Protein AF-A0A8J8KGZ6-F1 (afdb_monomer_lite)

Sequence (70 aa):
DLDMASAICPNCKILLVEAKTNSFANLGTAVNYAATHATVVSNSWGGGDAADSTYGSYFNHPGVPITASR

Secondary structure (DSSP, 8-state):
-HHHHHHH-TTSPP-----SSS-HHHHHHHHHHHHHH-SSEEE----S---HHHHGGGT--TT--EEE--

pLDDT: mean 75.11, std 12.4, range [36.16, 87.38]

Structure (mmCIF, N/CA/C/O backbone):
data_AF-A0A8J8KGZ6-F1
#
_entry.id   AF-A0A8J8KGZ6-F1
#
loop_
_atom_site.group_PDB
_atom_site.id
_atom_site.type_symbol
_atom_site.label_atom_id
_atom_site.label_alt_id
_atom_site.label_comp_id
_atom_site.label_asym_id
_atom_site.label_entity_id
_atom_site.label_seq_id
_atom_site.pdbx_PDB_ins_code
_atom_site.Cartn_x
_atom_site.Cartn_y
_atom_site.Cartn_z
_atom_site.occupancy
_atom_site.B_iso_or_equiv
_atom_site.auth_seq_id
_atom_site.auth_comp_id
_atom_site.auth_asym_id
_atom_site.auth_atom_id
_atom_site.pdbx_PDB_model_num
ATOM 1 N N . ASP A 1 1 ? -0.820 12.663 4.623 1.00 52.75 1 ASP A N 1
ATOM 2 C CA . ASP A 1 1 ? -1.832 11.698 5.116 1.00 52.75 1 ASP A CA 1
ATOM 3 C C . ASP A 1 1 ? -1.795 11.415 6.609 1.00 52.75 1 ASP A C 1
ATOM 5 O O . ASP A 1 1 ? -2.849 11.472 7.228 1.00 52.75 1 ASP A O 1
ATOM 9 N N . LEU A 1 2 ? -0.628 11.149 7.207 1.00 43.53 2 LEU A N 1
ATOM 10 C CA . LEU A 1 2 ? -0.502 10.795 8.631 1.00 43.53 2 LEU A CA 1
ATOM 11 C C . LEU A 1 2 ? -1.126 11.830 9.593 1.00 43.53 2 LEU A C 1
ATOM 13 O O . LEU A 1 2 ? -1.876 11.464 10.496 1.00 43.53 2 LEU A O 1
ATOM 17 N N . ASP A 1 3 ? -0.879 13.121 9.351 1.00 36.16 3 ASP A N 1
ATOM 18 C CA . ASP A 1 3 ? -1.394 14.209 10.197 1.00 36.16 3 ASP A CA 1
ATOM 19 C C . ASP A 1 3 ? -2.902 14.449 10.024 1.00 36.16 3 ASP A C 1
ATOM 21 O O . ASP A 1 3 ? -3.592 14.817 10.970 1.00 36.16 3 ASP A O 1
ATOM 25 N N . MET A 1 4 ? -3.447 14.179 8.834 1.00 45.56 4 MET A N 1
ATOM 26 C CA . MET A 1 4 ? -4.892 14.248 8.581 1.00 45.56 4 MET A CA 1
ATOM 27 C C . MET A 1 4 ? -5.632 13.037 9.166 1.00 45.56 4 MET A C 1
ATOM 29 O O . MET A 1 4 ? -6.725 13.190 9.709 1.00 45.56 4 MET A O 1
ATOM 33 N N . ALA A 1 5 ? -5.034 11.843 9.095 1.00 51.47 5 ALA A N 1
ATOM 34 C CA . ALA A 1 5 ? -5.601 10.624 9.667 1.00 51.47 5 ALA A CA 1
ATOM 35 C C . ALA A 1 5 ? -5.673 10.679 11.205 1.00 51.47 5 ALA A C 1
ATOM 37 O O . ALA A 1 5 ? -6.623 10.152 11.784 1.00 51.47 5 ALA A O 1
ATOM 38 N N . SER A 1 6 ? -4.726 11.361 11.869 1.00 49.06 6 SER A N 1
ATOM 39 C CA . SER A 1 6 ? -4.750 11.531 13.334 1.00 49.06 6 SER A CA 1
ATOM 40 C C . SER A 1 6 ? -5.821 12.510 13.804 1.00 49.06 6 SER A C 1
ATOM 42 O O . SER A 1 6 ? -6.457 12.276 14.832 1.00 49.06 6 SER A O 1
ATOM 44 N N . ALA A 1 7 ? -6.094 13.551 13.015 1.00 44.34 7 ALA A N 1
ATOM 45 C CA . ALA A 1 7 ? -7.097 14.560 13.339 1.00 44.34 7 ALA A CA 1
ATOM 46 C C . ALA A 1 7 ? -8.545 14.059 13.175 1.00 44.34 7 ALA A C 1
ATOM 48 O O . ALA A 1 7 ? -9.436 14.509 13.893 1.00 44.34 7 ALA A O 1
ATOM 49 N N . I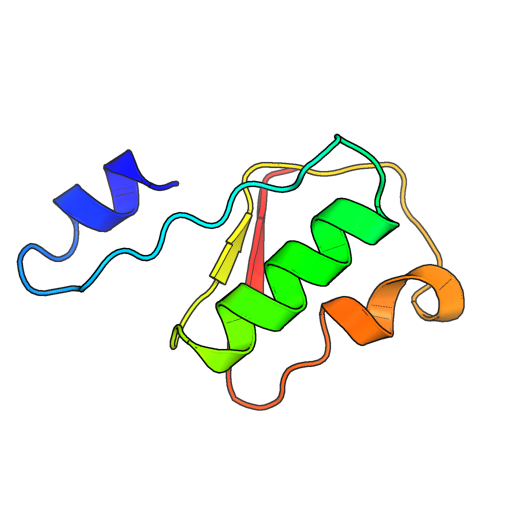LE A 1 8 ? -8.793 13.130 12.244 1.00 54.38 8 ILE A N 1
ATOM 50 C CA . ILE A 1 8 ? -10.147 12.644 11.919 1.00 54.38 8 ILE A CA 1
ATOM 51 C C . ILE A 1 8 ? -10.616 11.541 12.881 1.00 54.38 8 ILE A C 1
ATOM 53 O O . ILE A 1 8 ? -11.819 11.362 13.074 1.00 54.38 8 ILE A O 1
ATOM 57 N N . CYS A 1 9 ? -9.696 10.803 13.509 1.00 53.44 9 CYS A N 1
ATOM 58 C CA . CYS A 1 9 ? -10.055 9.691 14.381 1.00 53.44 9 CYS A CA 1
ATOM 59 C C . CYS A 1 9 ? -9.084 9.554 15.569 1.00 53.44 9 CYS A C 1
ATOM 61 O O . CYS A 1 9 ? -8.114 8.799 15.485 1.00 53.44 9 CYS A O 1
ATOM 63 N N . PRO A 1 10 ? -9.359 10.203 16.716 1.00 57.50 10 PRO A N 1
ATOM 64 C CA . PRO A 1 10 ? -8.474 10.160 17.886 1.00 57.50 10 PRO A CA 1
ATOM 65 C C . PRO A 1 10 ? -8.319 8.761 18.513 1.00 57.50 10 PRO A C 1
ATOM 67 O O . PRO A 1 10 ? -7.378 8.530 19.265 1.00 57.50 10 PRO A O 1
ATOM 70 N N . ASN A 1 11 ? -9.213 7.816 18.191 1.00 63.91 11 ASN A N 1
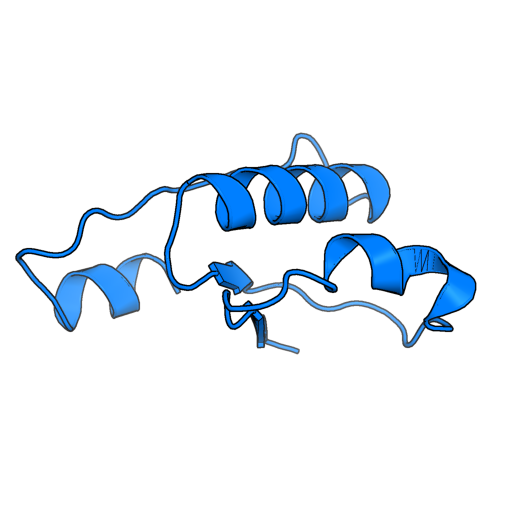ATOM 71 C CA . ASN A 1 11 ? -9.130 6.415 18.627 1.00 63.91 11 ASN A CA 1
ATOM 72 C C . ASN A 1 11 ? -8.542 5.472 17.563 1.00 63.91 11 ASN A C 1
ATOM 74 O O . ASN A 1 11 ? -8.386 4.276 17.821 1.00 63.91 11 ASN A O 1
ATOM 78 N N . CYS A 1 12 ? -8.245 5.968 16.361 1.00 67.69 12 CYS A N 1
ATOM 79 C CA . CYS A 1 12 ? -7.658 5.144 15.317 1.00 67.69 12 CYS A CA 1
ATOM 80 C C . CYS A 1 12 ? -6.169 4.961 15.588 1.00 67.69 12 CYS A C 1
ATOM 82 O O . CYS A 1 12 ? -5.441 5.902 15.901 1.00 67.69 12 CYS A O 1
ATOM 84 N N . LYS A 1 13 ? -5.702 3.723 15.448 1.00 71.75 13 LYS A N 1
ATOM 85 C CA . LYS A 1 13 ? -4.275 3.423 15.505 1.00 71.75 13 LYS A CA 1
ATOM 86 C C . LYS A 1 13 ? -3.665 3.741 14.153 1.00 71.75 13 LYS A C 1
ATOM 88 O O . LYS A 1 13 ? -4.077 3.177 13.143 1.00 71.75 13 LYS A O 1
ATOM 93 N N . ILE A 1 14 ? -2.687 4.633 14.153 1.00 75.12 14 ILE A N 1
ATOM 94 C CA . ILE A 1 14 ? -1.959 5.005 12.949 1.00 75.12 14 ILE A CA 1
ATOM 95 C C . ILE A 1 14 ? -0.691 4.171 12.874 1.00 75.12 14 ILE A C 1
ATOM 97 O O . ILE A 1 14 ? 0.148 4.216 13.772 1.00 75.12 14 ILE A O 1
ATOM 101 N N . LEU A 1 15 ? -0.561 3.421 11.784 1.00 78.19 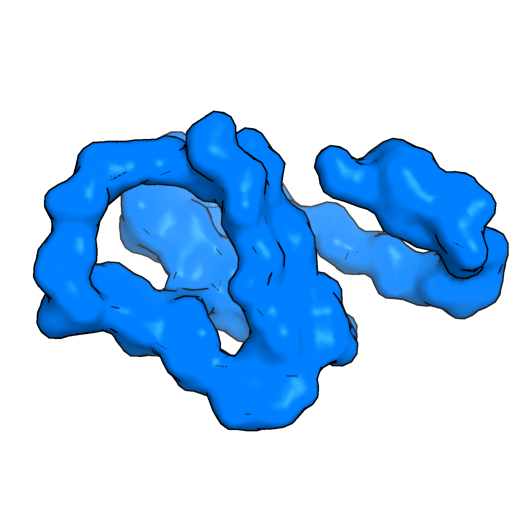15 LEU A N 1
ATOM 102 C CA . LEU A 1 15 ? 0.658 2.714 11.433 1.00 78.19 15 LEU A CA 1
ATOM 103 C C . LEU A 1 15 ? 1.397 3.524 10.364 1.00 78.19 15 LEU A C 1
ATOM 105 O O . LEU A 1 15 ? 0.958 3.578 9.217 1.00 78.19 15 LEU A O 1
ATOM 109 N N . LEU A 1 16 ? 2.513 4.151 10.740 1.00 80.44 16 LEU A N 1
ATOM 110 C CA . LEU A 1 16 ? 3.437 4.747 9.778 1.00 80.44 16 LEU A CA 1
ATOM 111 C C . LEU A 1 16 ? 4.346 3.646 9.220 1.00 80.44 16 LEU A C 1
ATOM 113 O O . LEU A 1 16 ? 5.050 2.981 9.979 1.00 80.44 16 LEU A O 1
ATOM 117 N N . VAL A 1 17 ? 4.332 3.465 7.900 1.00 79.12 17 VAL A N 1
ATOM 118 C CA . VAL A 1 17 ? 5.211 2.524 7.195 1.00 79.12 17 VAL A CA 1
ATOM 119 C C . VAL A 1 17 ? 6.075 3.312 6.220 1.00 79.12 17 VAL A C 1
ATOM 121 O O . VAL A 1 17 ? 5.585 3.812 5.211 1.00 79.12 17 VAL A O 1
ATOM 124 N N . GLU A 1 18 ? 7.365 3.427 6.525 1.00 79.88 18 GLU A N 1
ATOM 125 C CA . GLU A 1 18 ? 8.336 4.103 5.665 1.00 79.88 18 GLU A CA 1
ATOM 126 C C . GLU A 1 18 ? 9.091 3.086 4.807 1.00 79.88 18 GLU A C 1
ATOM 128 O O . GLU A 1 18 ? 9.638 2.095 5.298 1.00 79.88 18 GLU A O 1
ATOM 133 N N . ALA A 1 19 ? 9.133 3.329 3.499 1.00 79.69 19 ALA A N 1
ATOM 134 C CA . ALA A 1 19 ? 9.942 2.533 2.590 1.00 79.69 19 ALA A CA 1
ATOM 135 C C . ALA A 1 19 ? 11.428 2.893 2.730 1.00 79.69 19 ALA A C 1
ATOM 137 O O . ALA A 1 19 ? 11.799 4.050 2.911 1.00 79.69 19 ALA A O 1
ATOM 138 N N . LYS A 1 20 ? 12.305 1.899 2.553 1.00 79.94 20 LYS A N 1
ATOM 139 C CA . LYS A 1 20 ? 13.762 2.089 2.643 1.00 79.94 20 LYS A CA 1
ATOM 140 C C . LYS A 1 20 ? 14.318 3.051 1.581 1.00 79.94 20 LYS A C 1
ATOM 142 O O . LYS A 1 20 ? 15.325 3.707 1.825 1.00 79.94 20 LYS A O 1
ATOM 147 N N . THR A 1 21 ? 13.705 3.102 0.396 1.00 80.06 21 THR A N 1
ATOM 148 C CA . THR A 1 21 ? 14.030 4.060 -0.676 1.00 80.06 21 THR A CA 1
ATOM 149 C C . THR A 1 21 ? 12.778 4.387 -1.494 1.00 80.06 21 THR A C 1
ATOM 151 O O . THR A 1 21 ? 11.768 3.693 -1.386 1.00 80.06 21 THR A O 1
ATOM 154 N N . ASN A 1 22 ? 12.878 5.378 -2.384 1.00 77.94 22 ASN A N 1
ATOM 155 C CA . ASN A 1 22 ? 11.835 5.765 -3.345 1.00 77.94 22 ASN A CA 1
ATOM 156 C C . ASN A 1 22 ? 11.659 4.795 -4.538 1.00 77.94 22 ASN A C 1
ATOM 158 O O . ASN A 1 22 ? 11.001 5.136 -5.516 1.00 77.94 22 ASN A O 1
ATOM 162 N N . SER A 1 23 ? 12.258 3.602 -4.496 1.00 82.06 23 SER A N 1
ATOM 163 C CA . SER A 1 23 ? 12.038 2.573 -5.517 1.00 82.06 23 SER A CA 1
ATOM 164 C C . SER A 1 23 ? 10.637 1.980 -5.385 1.00 82.06 23 SER A C 1
ATOM 166 O O . SER A 1 23 ? 10.242 1.597 -4.283 1.00 82.06 23 SER A O 1
ATOM 168 N N . PHE A 1 24 ? 9.934 1.785 -6.504 1.00 80.69 24 PHE A N 1
ATOM 169 C CA . PHE A 1 24 ? 8.624 1.122 -6.534 1.00 80.69 24 PHE A CA 1
ATOM 170 C C . PHE A 1 24 ? 8.607 -0.253 -5.854 1.00 80.69 24 PHE A C 1
ATOM 172 O O . PHE A 1 24 ? 7.601 -0.616 -5.258 1.00 80.69 24 PHE A O 1
ATOM 179 N N . ALA A 1 25 ? 9.713 -1.003 -5.871 1.00 84.50 25 ALA A N 1
ATOM 180 C CA . ALA A 1 25 ? 9.793 -2.286 -5.168 1.00 84.50 25 ALA A CA 1
ATOM 181 C C . ALA A 1 25 ? 9.762 -2.114 -3.636 1.00 84.50 25 ALA A C 1
ATOM 183 O O . ALA A 1 25 ? 9.099 -2.873 -2.925 1.00 84.50 25 ALA A O 1
ATOM 184 N N . ASN A 1 26 ? 10.453 -1.093 -3.120 1.00 84.00 26 ASN A N 1
ATOM 185 C CA . ASN A 1 26 ? 10.462 -0.784 -1.689 1.00 84.00 26 ASN A CA 1
ATOM 186 C C . ASN A 1 26 ? 9.134 -0.159 -1.252 1.00 84.00 26 ASN A C 1
ATOM 188 O O . ASN A 1 26 ? 8.616 -0.508 -0.193 1.00 84.00 26 ASN A O 1
ATOM 192 N N . LEU A 1 27 ? 8.563 0.708 -2.090 1.00 83.31 27 LEU A N 1
ATOM 193 C CA . LEU A 1 27 ? 7.248 1.302 -1.874 1.00 83.31 27 LEU A CA 1
ATOM 194 C C . LEU A 1 27 ? 6.145 0.232 -1.883 1.00 83.31 27 LEU A C 1
ATOM 196 O O . LEU A 1 27 ? 5.359 0.162 -0.946 1.00 83.31 27 LEU A O 1
ATOM 200 N N . GLY A 1 28 ? 6.144 -0.677 -2.860 1.00 84.56 28 GLY A N 1
ATOM 201 C CA . GLY A 1 28 ? 5.205 -1.800 -2.915 1.00 84.56 28 GLY A CA 1
ATOM 202 C C . GLY A 1 28 ? 5.334 -2.759 -1.728 1.00 84.56 28 GLY A C 1
ATOM 203 O O . GLY A 1 28 ? 4.333 -3.230 -1.196 1.00 84.56 28 GLY A O 1
ATOM 204 N N . THR A 1 29 ? 6.555 -2.991 -1.232 1.00 87.38 29 THR A N 1
ATOM 205 C CA . THR A 1 29 ? 6.771 -3.779 -0.004 1.00 87.38 29 THR A CA 1
ATOM 206 C C . THR A 1 29 ? 6.164 -3.093 1.224 1.00 87.38 29 THR A C 1
ATOM 208 O O . THR A 1 29 ? 5.551 -3.760 2.058 1.00 87.38 29 THR A O 1
ATOM 211 N N . ALA A 1 30 ? 6.283 -1.765 1.321 1.00 84.19 30 ALA A N 1
ATOM 212 C CA . ALA A 1 30 ? 5.635 -0.988 2.374 1.00 84.19 30 ALA A CA 1
ATOM 213 C C . ALA A 1 30 ? 4.099 -1.062 2.277 1.00 84.19 30 ALA A C 1
ATOM 215 O O . ALA A 1 30 ? 3.443 -1.248 3.300 1.00 84.19 30 ALA A O 1
ATOM 216 N N . VAL A 1 31 ? 3.530 -1.011 1.065 1.00 84.75 31 VAL A N 1
ATOM 217 C CA . VAL A 1 31 ? 2.080 -1.171 0.844 1.00 84.75 31 VAL A CA 1
ATOM 218 C C . VAL A 1 31 ? 1.600 -2.560 1.270 1.00 84.75 31 VAL A C 1
ATOM 220 O O . VAL A 1 31 ? 0.643 -2.649 2.034 1.00 84.75 31 VAL A O 1
ATOM 223 N N . ASN A 1 32 ? 2.303 -3.629 0.882 1.00 86.62 32 ASN A N 1
ATOM 224 C CA . ASN A 1 32 ? 1.974 -4.998 1.303 1.00 86.62 32 ASN A CA 1
ATOM 225 C C . ASN A 1 32 ? 1.956 -5.146 2.832 1.00 86.62 32 ASN A C 1
ATOM 227 O O . ASN A 1 32 ? 1.077 -5.795 3.407 1.00 86.62 32 ASN A O 1
ATOM 231 N N . TYR A 1 33 ? 2.944 -4.551 3.505 1.00 87.19 33 TYR A N 1
ATOM 232 C CA . TYR A 1 33 ? 3.008 -4.571 4.962 1.00 87.19 33 TYR A CA 1
ATOM 233 C C . TYR A 1 33 ? 1.860 -3.764 5.577 1.00 87.19 33 TYR A C 1
ATOM 235 O O . TYR A 1 33 ? 1.161 -4.264 6.456 1.00 87.19 33 TYR A O 1
ATOM 243 N N . ALA A 1 34 ? 1.606 -2.550 5.085 1.00 84.56 34 ALA A N 1
ATOM 244 C CA . ALA A 1 34 ? 0.505 -1.723 5.565 1.00 84.56 34 ALA A CA 1
ATOM 245 C C . ALA A 1 34 ? -0.849 -2.428 5.384 1.00 84.56 34 ALA A C 1
ATOM 247 O O . ALA A 1 34 ? -1.634 -2.486 6.325 1.00 84.56 34 ALA A O 1
ATOM 248 N N . ALA A 1 35 ? -1.091 -3.054 4.232 1.00 85.62 35 ALA A N 1
ATOM 249 C CA . ALA A 1 35 ? -2.350 -3.729 3.929 1.00 85.62 35 ALA A CA 1
ATOM 250 C C . ALA A 1 35 ? -2.610 -4.987 4.777 1.00 85.62 35 ALA A C 1
ATOM 252 O O . ALA A 1 35 ? -3.747 -5.429 4.892 1.00 85.62 35 ALA A O 1
ATOM 253 N N . THR A 1 36 ? -1.580 -5.567 5.397 1.00 86.06 36 THR A N 1
ATOM 254 C CA . THR A 1 36 ? -1.739 -6.702 6.327 1.00 86.06 36 THR A CA 1
ATOM 255 C C . THR A 1 36 ? -1.937 -6.271 7.782 1.00 86.06 36 THR A C 1
ATOM 257 O O . THR A 1 36 ? -2.334 -7.090 8.608 1.00 86.06 36 THR A O 1
ATOM 260 N N . HIS A 1 37 ? -1.698 -4.995 8.102 1.00 82.44 37 HIS A N 1
ATOM 261 C CA . HIS A 1 37 ? -1.718 -4.472 9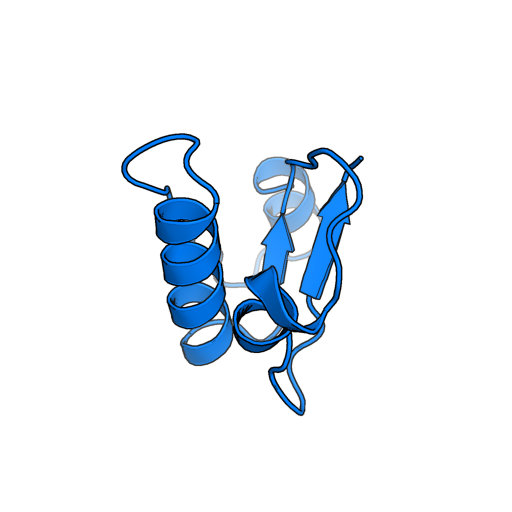.474 1.00 82.44 37 HIS A CA 1
ATOM 262 C C . HIS A 1 37 ? -2.697 -3.304 9.678 1.00 82.44 37 HIS A C 1
ATOM 264 O O . HIS A 1 37 ? -2.962 -2.923 10.819 1.00 82.44 37 HIS A O 1
ATOM 270 N N . ALA A 1 38 ? -3.243 -2.745 8.597 1.00 83.62 38 ALA A N 1
ATOM 271 C CA . ALA A 1 38 ? -4.190 -1.639 8.601 1.00 83.62 38 ALA A CA 1
ATOM 272 C C . ALA A 1 38 ? -5.449 -1.986 7.793 1.00 83.62 38 ALA A C 1
ATOM 274 O O . ALA A 1 38 ? -5.412 -2.759 6.840 1.00 83.62 38 ALA A O 1
ATOM 275 N N . THR A 1 39 ? -6.576 -1.383 8.170 1.00 81.88 39 THR A N 1
ATOM 276 C CA . THR A 1 39 ? -7.858 -1.527 7.461 1.00 81.88 39 THR A CA 1
ATOM 277 C C . THR A 1 39 ? -7.995 -0.571 6.280 1.00 81.88 39 THR A C 1
ATOM 279 O O . THR A 1 39 ? -8.870 -0.764 5.445 1.00 81.88 39 THR A O 1
ATOM 282 N N . VAL A 1 40 ? -7.150 0.459 6.214 1.00 80.50 40 VAL A N 1
ATOM 283 C CA . VAL A 1 40 ? -7.066 1.440 5.128 1.00 80.50 40 VAL A CA 1
ATOM 284 C C . VAL A 1 40 ? -5.600 1.831 4.980 1.00 80.50 40 VAL A C 1
ATOM 286 O O . VAL A 1 40 ? -4.926 2.069 5.985 1.00 80.50 40 VAL A O 1
ATOM 289 N N . VAL A 1 41 ? -5.111 1.925 3.746 1.00 81.75 41 VAL A N 1
ATOM 290 C CA . VAL A 1 41 ? -3.748 2.390 3.449 1.00 81.75 41 VAL A CA 1
ATOM 291 C C . VAL A 1 41 ? -3.840 3.687 2.656 1.00 81.75 41 VAL A C 1
ATOM 293 O O . VAL A 1 41 ? -4.497 3.717 1.619 1.00 81.75 41 VAL A O 1
ATOM 296 N N . SER A 1 42 ? -3.170 4.746 3.118 1.00 81.31 42 SER A N 1
ATOM 297 C CA . SER A 1 42 ? -3.039 5.989 2.352 1.00 81.31 42 SER A CA 1
ATOM 298 C C . SER A 1 42 ? -1.582 6.286 2.026 1.00 81.31 42 SER A C 1
ATOM 300 O O . SER A 1 42 ? -0.735 6.341 2.918 1.00 81.31 42 SER A O 1
ATOM 302 N N . ASN A 1 43 ? -1.310 6.494 0.743 1.00 76.19 43 ASN A N 1
ATOM 303 C CA . ASN A 1 43 ? 0.002 6.793 0.195 1.00 76.19 43 ASN A CA 1
ATOM 304 C C . ASN A 1 43 ? 0.037 8.241 -0.309 1.00 76.19 43 ASN A C 1
ATOM 306 O O . ASN A 1 43 ? -0.863 8.688 -1.016 1.00 76.19 43 ASN A O 1
ATOM 310 N N . SER A 1 44 ? 1.103 8.973 0.002 1.00 72.12 44 SER A N 1
ATOM 311 C CA . SER A 1 44 ? 1.298 10.361 -0.441 1.00 72.12 44 SER A CA 1
ATOM 312 C C . SER A 1 44 ? 2.338 10.485 -1.560 1.00 72.12 44 SER A C 1
ATOM 314 O O . SER A 1 44 ? 3.073 11.468 -1.622 1.00 72.12 44 SER A O 1
ATOM 316 N N . TRP A 1 45 ? 2.474 9.447 -2.380 1.00 73.25 45 TRP A N 1
ATOM 317 C CA . TRP A 1 45 ? 3.439 9.376 -3.468 1.00 73.25 45 TRP A CA 1
ATOM 318 C C . TRP A 1 45 ? 2.775 8.775 -4.704 1.00 73.25 45 TRP A C 1
ATOM 320 O O . TRP A 1 45 ? 1.987 7.833 -4.606 1.00 73.25 45 TRP A O 1
ATOM 330 N N . GLY A 1 46 ? 3.144 9.316 -5.857 1.00 70.88 46 GLY A N 1
ATOM 331 C CA . GLY A 1 46 ? 2.802 8.803 -7.170 1.00 70.88 46 GLY A CA 1
ATOM 332 C C . GLY A 1 46 ? 4.062 8.543 -7.988 1.00 70.88 46 GLY A C 1
ATOM 333 O O . GLY A 1 46 ? 5.191 8.799 -7.562 1.00 70.88 46 GLY A O 1
ATOM 334 N N . GLY A 1 47 ? 3.873 8.029 -9.192 1.00 72.56 47 GLY A N 1
ATOM 335 C CA . GLY A 1 47 ? 4.927 7.967 -10.191 1.00 72.56 47 GLY A CA 1
ATOM 336 C C . GLY A 1 47 ? 4.331 7.779 -11.577 1.00 72.56 47 GLY A C 1
ATOM 337 O O . GLY A 1 47 ? 3.118 7.881 -11.745 1.00 72.56 47 GLY A O 1
ATOM 338 N N . GLY A 1 48 ? 5.186 7.562 -12.577 1.00 73.56 48 GLY A N 1
ATOM 339 C CA . GLY A 1 48 ? 4.729 7.381 -13.954 1.00 73.56 48 GLY A CA 1
ATOM 340 C C . GLY A 1 48 ? 3.762 6.205 -14.078 1.00 73.56 48 GLY A C 1
ATOM 341 O O . GLY A 1 48 ? 3.947 5.184 -13.412 1.00 73.56 48 GLY A O 1
ATOM 342 N N . ASP A 1 49 ? 2.753 6.358 -14.937 1.00 74.06 49 ASP A N 1
ATOM 343 C CA . ASP A 1 49 ? 1.784 5.301 -15.208 1.00 74.06 49 ASP A CA 1
ATOM 344 C C . ASP A 1 49 ? 2.519 4.032 -15.659 1.00 74.06 49 ASP A C 1
ATOM 346 O O . ASP A 1 49 ? 3.321 4.042 -16.598 1.00 74.06 49 ASP A O 1
ATOM 350 N N . ALA A 1 50 ? 2.255 2.932 -14.963 1.00 74.38 50 ALA A N 1
ATOM 351 C CA . ALA A 1 50 ? 2.826 1.628 -15.247 1.00 74.38 50 ALA A CA 1
ATOM 352 C C . ALA A 1 50 ? 1.697 0.641 -15.528 1.00 74.38 50 ALA A C 1
ATOM 354 O O . ALA A 1 50 ? 0.592 0.778 -15.006 1.00 74.38 50 ALA A O 1
ATOM 355 N N . ALA A 1 51 ? 1.977 -0.374 -16.342 1.00 78.75 51 ALA A N 1
ATOM 356 C CA . ALA A 1 51 ? 1.028 -1.457 -16.537 1.00 78.75 51 ALA A CA 1
ATOM 357 C C . ALA A 1 51 ? 0.783 -2.193 -15.209 1.00 78.75 51 ALA A C 1
ATOM 359 O O . ALA A 1 51 ? 1.721 -2.436 -14.442 1.00 78.75 51 ALA A O 1
ATOM 360 N N . ASP A 1 52 ? -0.453 -2.635 -14.976 1.00 73.81 52 ASP A N 1
ATOM 361 C CA . ASP A 1 52 ? -0.814 -3.427 -13.791 1.00 73.81 52 ASP A CA 1
ATOM 362 C C . ASP A 1 52 ? 0.042 -4.692 -13.644 1.00 73.81 52 ASP A C 1
ATOM 364 O O . ASP A 1 52 ? 0.348 -5.113 -12.532 1.00 73.81 52 ASP A O 1
ATOM 368 N N . SER A 1 53 ? 0.509 -5.271 -14.754 1.00 81.94 53 SER A N 1
ATOM 369 C CA . SER A 1 53 ? 1.435 -6.410 -14.744 1.00 81.94 53 SER A CA 1
ATOM 370 C C . SER A 1 53 ? 2.769 -6.119 -14.049 1.00 81.94 53 SER A C 1
ATOM 372 O O . SER A 1 53 ? 3.483 -7.052 -13.692 1.00 81.94 53 SER A O 1
ATOM 374 N N . THR A 1 54 ? 3.139 -4.846 -13.898 1.00 78.75 54 THR A N 1
ATOM 375 C CA . THR A 1 54 ? 4.421 -4.427 -13.326 1.00 78.75 54 THR A CA 1
ATOM 376 C C . THR A 1 54 ? 4.336 -4.236 -11.812 1.00 78.75 54 THR A C 1
ATOM 378 O O . THR A 1 54 ? 5.226 -4.698 -11.101 1.00 78.75 54 THR A O 1
ATOM 381 N N . TYR A 1 55 ? 3.280 -3.583 -11.310 1.00 79.50 55 TYR A N 1
ATOM 382 C CA . TYR A 1 55 ? 3.158 -3.229 -9.884 1.00 79.50 55 TYR A CA 1
ATOM 383 C C . TYR A 1 55 ? 1.786 -3.520 -9.261 1.00 79.50 55 TYR A C 1
ATOM 385 O O . TYR A 1 55 ? 1.637 -3.384 -8.048 1.00 79.50 55 TYR A O 1
ATOM 393 N N . GLY A 1 56 ? 0.789 -3.947 -10.040 1.00 79.62 56 GLY A N 1
ATOM 394 C CA . GLY A 1 56 ? -0.590 -4.131 -9.575 1.00 79.62 56 GLY A CA 1
ATOM 395 C C . GLY A 1 56 ? -0.730 -5.154 -8.446 1.00 79.62 56 GLY A C 1
ATOM 396 O O . GLY A 1 56 ? -1.601 -5.014 -7.590 1.00 79.62 56 GLY A O 1
ATOM 397 N N . SER A 1 57 ? 0.179 -6.132 -8.357 1.00 85.00 57 SER A N 1
ATOM 398 C CA . SER A 1 57 ? 0.205 -7.097 -7.250 1.00 85.00 57 SER A CA 1
ATOM 399 C C . SER A 1 57 ? 0.421 -6.452 -5.879 1.00 85.00 57 SER A C 1
ATOM 401 O O . SER A 1 57 ? -0.024 -7.021 -4.891 1.00 85.00 57 SER A O 1
ATOM 403 N N . TYR A 1 58 ? 1.081 -5.289 -5.808 1.00 82.81 58 TYR A N 1
ATOM 404 C CA . TYR A 1 58 ? 1.291 -4.555 -4.554 1.00 82.81 58 TYR A CA 1
ATOM 405 C C . TYR A 1 58 ? 0.048 -3.799 -4.076 1.00 82.81 58 TYR A C 1
ATOM 407 O O . TYR A 1 58 ? -0.002 -3.358 -2.937 1.00 82.81 58 TYR A O 1
ATOM 415 N N . PHE A 1 59 ? -0.937 -3.602 -4.953 1.00 82.50 59 PHE A N 1
ATOM 416 C CA . PHE A 1 59 ? -2.151 -2.841 -4.654 1.00 82.50 59 PHE A CA 1
ATOM 417 C C . PHE A 1 59 ? -3.403 -3.724 -4.645 1.00 82.50 59 PHE A C 1
ATOM 419 O O . PHE A 1 59 ? -4.487 -3.273 -4.280 1.00 82.50 59 PHE A O 1
ATOM 426 N N . ASN A 1 60 ? -3.271 -4.999 -5.013 1.00 85.38 60 ASN A N 1
ATOM 427 C CA . ASN A 1 60 ? -4.367 -5.953 -4.996 1.00 85.38 60 ASN A CA 1
ATOM 428 C C . ASN A 1 60 ? -4.506 -6.607 -3.614 1.00 85.38 60 ASN A C 1
ATOM 430 O O . ASN A 1 60 ? -4.031 -7.720 -3.382 1.00 85.38 60 ASN A O 1
ATOM 434 N N . HIS A 1 61 ? -5.182 -5.907 -2.705 1.00 83.88 61 HIS A N 1
ATOM 435 C CA . HIS A 1 61 ? -5.500 -6.397 -1.366 1.00 83.88 61 HIS A CA 1
ATOM 436 C C . HIS A 1 61 ? -7.022 -6.428 -1.155 1.00 83.88 61 HIS A C 1
ATOM 438 O O . HIS A 1 61 ? -7.621 -5.410 -0.798 1.00 83.88 61 HIS A O 1
ATOM 444 N N . PRO A 1 62 ? -7.686 -7.582 -1.377 1.00 85.62 62 PRO A N 1
ATOM 445 C CA . PRO A 1 62 ? -9.129 -7.700 -1.195 1.00 85.62 62 PRO A CA 1
ATOM 446 C C . PRO A 1 62 ? -9.561 -7.292 0.219 1.00 85.62 62 PRO A C 1
ATOM 448 O O . PRO A 1 62 ? -9.066 -7.826 1.208 1.00 85.62 62 PRO A O 1
ATOM 451 N 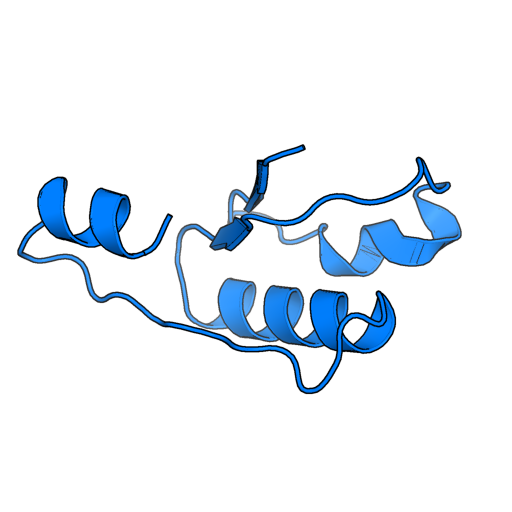N . GLY A 1 63 ? -10.504 -6.351 0.311 1.00 83.75 63 GLY A N 1
ATOM 452 C CA . GLY A 1 63 ? -11.041 -5.866 1.587 1.00 83.75 63 GLY A CA 1
ATOM 453 C C . GLY A 1 63 ? -10.237 -4.748 2.260 1.00 83.75 63 GLY A C 1
ATOM 454 O O . GLY A 1 63 ? -10.688 -4.248 3.289 1.00 83.75 63 GLY A O 1
ATOM 455 N N . VAL A 1 64 ? -9.110 -4.315 1.682 1.00 84.50 64 VA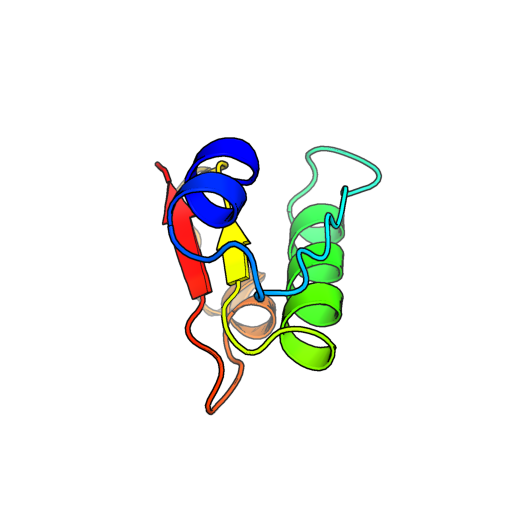L A N 1
ATOM 456 C CA . VAL A 1 64 ? -8.313 -3.188 2.191 1.00 84.50 64 VAL A CA 1
ATOM 457 C C . VAL A 1 64 ? -8.236 -2.096 1.123 1.00 84.50 64 VAL A C 1
ATOM 459 O O . VAL A 1 64 ? -7.505 -2.251 0.146 1.00 84.50 64 VAL A O 1
ATOM 462 N N . PRO A 1 65 ? -8.990 -0.990 1.254 1.00 83.50 65 PRO A N 1
ATOM 463 C CA . PRO A 1 65 ? -8.869 0.136 0.338 1.00 83.50 65 PRO A CA 1
ATOM 464 C C . PRO A 1 65 ? -7.484 0.783 0.448 1.00 83.50 65 PRO A C 1
ATOM 466 O O . PRO A 1 65 ? -7.007 1.091 1.545 1.00 83.50 65 PRO A O 1
ATOM 469 N N . ILE A 1 66 ? -6.867 1.017 -0.711 1.00 83.12 66 ILE A N 1
ATOM 470 C CA . ILE A 1 66 ? -5.574 1.687 -0.842 1.00 83.12 66 ILE A CA 1
ATOM 471 C C . ILE A 1 66 ? -5.782 2.964 -1.653 1.00 83.12 66 ILE A C 1
ATOM 473 O O . ILE A 1 66 ? -6.212 2.911 -2.805 1.00 83.12 66 ILE A O 1
ATOM 477 N N . THR A 1 67 ? -5.490 4.111 -1.049 1.00 82.12 67 THR A N 1
ATOM 478 C CA . THR A 1 67 ? -5.571 5.428 -1.690 1.00 82.12 67 THR A CA 1
ATOM 479 C C . THR A 1 67 ? -4.173 5.971 -1.944 1.00 82.12 67 THR A C 1
ATOM 481 O O . THR A 1 67 ? -3.259 5.746 -1.153 1.00 82.12 67 THR A O 1
ATOM 484 N N . ALA A 1 68 ? -3.992 6.691 -3.048 1.00 75.81 68 ALA A N 1
ATOM 485 C CA . ALA A 1 68 ? -2.727 7.331 -3.385 1.00 75.81 68 ALA A CA 1
ATOM 486 C C . ALA A 1 68 ? -2.949 8.791 -3.790 1.00 75.81 68 ALA A C 1
ATOM 488 O O . ALA A 1 68 ? -3.933 9.117 -4.457 1.00 75.81 68 ALA A O 1
ATOM 489 N N . SER A 1 69 ? -2.020 9.653 -3.388 1.00 68.00 69 SER A N 1
ATOM 490 C CA . SER A 1 69 ? -1.917 11.035 -3.855 1.00 68.00 69 SER A CA 1
ATOM 491 C C . SER A 1 69 ? -1.008 11.085 -5.080 1.00 68.00 69 SER A C 1
ATOM 493 O O . SER A 1 69 ? -0.015 10.361 -5.134 1.00 68.00 69 SER A O 1
ATOM 495 N N . ARG A 1 70 ? -1.371 11.908 -6.066 1.00 53.47 70 ARG A N 1
ATOM 496 C CA . ARG A 1 70 ? -0.638 12.034 -7.330 1.00 53.47 70 ARG A CA 1
ATOM 497 C C . ARG A 1 70 ? 0.741 12.661 -7.160 1.00 53.47 70 ARG A C 1
ATOM 499 O O . ARG A 1 70 ? 0.828 13.657 -6.411 1.00 53.47 70 ARG A O 1
#

Foldseek 3Di:
DQVVVCVVDVPDDDDDFDFPDPDLVSVLVSLQVCLVVDQEAEEADDDDDDPCVVRVVSCPRPRYHYYYHD

Radius of gyration: 12.29 Å; chains: 1; bounding box: 25×22×35 Å